Protein AF-A0A6L3X9A7-F1 (afdb_monomer)

Mean predicted aligned error: 2.59 Å

Radius of gyration: 12.4 Å; Cα contacts (8 Å, |Δi|>4): 55; chains: 1; bounding box: 28×22×32 Å

Secondary structure (DSSP, 8-state):
--GGGGSTT-EEEE------TT---EEEE---S-HHHHHHHHHHHGGGS-GGGHHHHHHHHHT--

Structure (mmCIF, N/CA/C/O backbone):
data_AF-A0A6L3X9A7-F1
#
_entry.id   AF-A0A6L3X9A7-F1
#
loop_
_atom_site.group_PDB
_atom_site.id
_atom_site.type_symbol
_atom_site.label_atom_id
_atom_site.label_alt_id
_atom_site.label_comp_id
_atom_site.label_asym_id
_atom_site.label_entity_id
_atom_site.label_seq_id
_atom_site.pdbx_PDB_ins_code
_atom_site.Cartn_x
_atom_site.Cartn_y
_atom_site.Cartn_z
_atom_site.occupancy
_atom_site.B_iso_or_equiv
_atom_site.auth_seq_id
_atom_site.auth_comp_id
_atom_site.auth_asym_id
_atom_site.auth_atom_id
_atom_site.pdbx_PDB_model_num
ATOM 1 N N . ASN A 1 1 ? 11.274 -11.924 -3.658 1.00 74.38 1 ASN A N 1
ATOM 2 C CA . ASN A 1 1 ? 10.428 -12.266 -2.495 1.00 74.38 1 ASN A CA 1
ATOM 3 C C . ASN A 1 1 ? 9.068 -11.604 -2.702 1.00 74.38 1 ASN A C 1
ATOM 5 O O . ASN A 1 1 ? 9.029 -10.385 -2.778 1.00 74.38 1 ASN A O 1
ATOM 9 N N . TYR A 1 2 ? 7.993 -12.382 -2.874 1.00 89.75 2 TYR A N 1
ATOM 10 C CA . TYR A 1 2 ? 6.622 -11.878 -3.086 1.00 89.75 2 TYR A CA 1
ATOM 11 C C . TYR A 1 2 ? 5.767 -11.936 -1.811 1.00 89.75 2 TYR A C 1
ATOM 13 O O . TYR A 1 2 ? 4.549 -11.829 -1.877 1.00 89.75 2 TYR A O 1
ATOM 21 N N . ASN A 1 3 ? 6.374 -12.128 -0.635 1.00 93.94 3 ASN A N 1
ATOM 22 C CA . ASN A 1 3 ? 5.624 -12.259 0.616 1.00 93.94 3 ASN A CA 1
ATOM 23 C C . ASN A 1 3 ? 4.789 -11.012 0.951 1.00 93.94 3 ASN A C 1
ATOM 25 O O . ASN A 1 3 ? 3.761 -11.154 1.600 1.00 93.94 3 ASN A O 1
ATOM 29 N N . TRP A 1 4 ? 5.163 -9.825 0.464 1.00 93.06 4 TRP A N 1
ATOM 30 C CA . TRP A 1 4 ? 4.363 -8.604 0.616 1.00 93.06 4 TRP A CA 1
ATOM 31 C C . TRP A 1 4 ? 2.995 -8.689 -0.084 1.00 93.06 4 TRP A C 1
ATOM 33 O O . TRP A 1 4 ? 2.051 -8.060 0.378 1.00 93.06 4 TRP A O 1
ATOM 43 N N . LEU A 1 5 ? 2.843 -9.517 -1.127 1.00 94.06 5 LEU A N 1
ATOM 44 C CA . LEU A 1 5 ? 1.546 -9.785 -1.772 1.00 94.06 5 LEU A CA 1
ATOM 45 C C . LEU A 1 5 ? 0.618 -10.665 -0.928 1.00 94.06 5 LEU A C 1
ATOM 47 O O . LEU A 1 5 ? -0.560 -10.784 -1.244 1.00 94.06 5 LEU A O 1
ATOM 51 N N . LYS A 1 6 ? 1.137 -11.317 0.119 1.00 94.56 6 LYS A N 1
ATOM 52 C CA . LYS A 1 6 ? 0.336 -12.180 0.999 1.00 94.56 6 LYS A CA 1
ATOM 53 C C . LYS A 1 6 ? -0.405 -11.391 2.078 1.00 94.56 6 LYS A C 1
ATOM 55 O O . LYS A 1 6 ? -1.238 -11.967 2.771 1.00 94.56 6 LYS A O 1
ATOM 60 N N . LEU A 1 7 ? -0.083 -10.109 2.258 1.00 95.00 7 LEU A N 1
ATOM 61 C CA . LEU A 1 7 ? -0.760 -9.257 3.227 1.00 95.00 7 LEU A CA 1
ATOM 62 C C . LEU A 1 7 ? -2.161 -8.906 2.701 1.00 95.00 7 LEU A C 1
ATOM 64 O O . LEU A 1 7 ? -2.276 -8.424 1.575 1.00 95.00 7 LEU A O 1
ATOM 68 N N . PRO A 1 8 ? -3.226 -9.118 3.492 1.00 94.06 8 PRO A N 1
ATOM 69 C CA . PRO A 1 8 ? -4.601 -9.101 2.988 1.00 94.06 8 PRO A CA 1
ATOM 70 C C . PRO A 1 8 ? -5.064 -7.729 2.490 1.00 94.06 8 PRO A C 1
ATOM 72 O O . PRO A 1 8 ? -5.940 -7.668 1.635 1.00 94.06 8 PRO A O 1
ATOM 75 N N . LEU A 1 9 ? -4.477 -6.639 2.997 1.00 97.00 9 LEU A N 1
ATOM 76 C CA . LEU A 1 9 ? -4.830 -5.278 2.579 1.00 97.00 9 LEU A CA 1
ATOM 77 C C . LEU A 1 9 ? -4.022 -4.780 1.376 1.00 97.00 9 LEU A C 1
ATOM 79 O O . LEU A 1 9 ? -4.229 -3.653 0.939 1.00 97.00 9 LEU A O 1
ATOM 83 N N . VAL A 1 10 ? -3.070 -5.562 0.860 1.00 97.06 10 VAL A N 1
ATOM 84 C CA . VAL A 1 10 ? -2.211 -5.119 -0.242 1.00 97.06 10 VAL A CA 1
ATOM 85 C C . VAL A 1 10 ? -2.914 -5.333 -1.576 1.00 97.06 10 VAL A C 1
ATOM 87 O O . VAL A 1 10 ? -3.055 -6.455 -2.058 1.00 97.06 10 VAL A O 1
ATOM 90 N N . HIS A 1 11 ? -3.274 -4.229 -2.226 1.00 97.56 11 HIS A N 1
ATOM 91 C CA . HIS A 1 11 ? -3.789 -4.222 -3.591 1.00 97.56 11 HIS A CA 1
ATOM 92 C C . HIS A 1 11 ? -2.713 -3.723 -4.560 1.00 97.56 11 HIS A C 1
ATOM 94 O O . HIS A 1 11 ? -2.359 -2.542 -4.565 1.00 97.56 11 HIS A O 1
ATOM 100 N N . LEU A 1 12 ? -2.180 -4.628 -5.385 1.00 97.06 12 LEU A N 1
ATOM 101 C CA . LEU A 1 12 ? -1.167 -4.307 -6.391 1.00 97.06 12 LEU A CA 1
ATOM 102 C C . LEU A 1 12 ? -1.796 -3.680 -7.640 1.00 97.06 12 LEU A C 1
ATOM 104 O O . LEU A 1 12 ? -2.636 -4.289 -8.297 1.00 97.06 12 LEU A O 1
ATOM 108 N N . HIS A 1 13 ? -1.271 -2.524 -8.041 1.00 97.56 13 HIS A N 1
ATOM 109 C CA . HIS A 1 13 ? -1.477 -1.940 -9.362 1.00 97.56 13 HIS A CA 1
ATOM 110 C C . HIS A 1 13 ? -0.144 -1.906 -10.113 1.00 97.56 13 HIS A C 1
ATOM 112 O O . HIS A 1 13 ? 0.697 -1.035 -9.880 1.00 97.56 13 HIS A O 1
ATOM 118 N N . TRP A 1 14 ? 0.061 -2.865 -11.015 1.00 97.12 14 TRP A N 1
ATOM 119 C CA . TRP A 1 14 ? 1.258 -2.949 -11.853 1.00 97.12 14 TRP A CA 1
ATOM 120 C C . TRP A 1 14 ? 1.024 -2.280 -13.209 1.00 97.12 14 TRP A C 1
ATOM 122 O O . TRP A 1 14 ? -0.019 -2.480 -13.824 1.00 97.12 14 TRP A O 1
ATOM 132 N N . TYR A 1 15 ? 1.981 -1.482 -13.687 1.00 97.06 15 TYR A N 1
ATOM 133 C CA . TYR A 1 15 ? 1.826 -0.721 -14.936 1.00 97.06 15 TYR A CA 1
ATOM 134 C C . TYR A 1 15 ? 2.312 -1.450 -16.187 1.00 97.06 15 TYR A C 1
ATOM 136 O O . TYR A 1 15 ? 2.280 -0.852 -17.259 1.00 97.06 15 TYR A O 1
ATOM 144 N N . ASP A 1 16 ? 2.825 -2.671 -16.041 1.00 96.06 16 ASP A N 1
ATOM 145 C CA . ASP A 1 16 ? 3.418 -3.450 -17.133 1.00 96.06 16 ASP A CA 1
ATOM 146 C C . ASP A 1 16 ? 4.498 -2.671 -17.914 1.00 96.06 16 ASP A C 1
ATOM 148 O O . ASP A 1 16 ? 4.555 -2.626 -19.140 1.00 96.06 16 ASP A O 1
ATOM 152 N N . LYS A 1 17 ? 5.356 -1.969 -17.163 1.00 96.94 17 LYS A N 1
ATOM 153 C CA . LYS A 1 17 ? 6.473 -1.177 -17.692 1.00 96.94 17 LYS A CA 1
ATOM 154 C C . LYS A 1 17 ? 7.792 -1.869 -17.393 1.00 96.94 17 LYS A C 1
ATOM 156 O O . LYS A 1 17 ? 7.991 -2.391 -16.300 1.00 96.94 17 LYS A O 1
ATOM 161 N N . GLU A 1 18 ? 8.737 -1.751 -18.321 1.00 96.38 18 GLU A N 1
ATOM 162 C CA . GLU A 1 18 ? 10.130 -2.131 -18.080 1.00 96.38 18 GLU A CA 1
ATOM 163 C C . GLU A 1 18 ? 10.697 -1.382 -16.862 1.00 96.38 18 GLU A C 1
ATOM 165 O O . GLU A 1 18 ? 10.604 -0.147 -16.776 1.00 96.38 18 GLU A O 1
ATOM 170 N N . VAL A 1 19 ? 11.296 -2.139 -15.941 1.00 96.06 19 VAL A N 1
ATOM 171 C CA . VAL A 1 19 ? 11.879 -1.634 -14.695 1.00 96.06 19 VAL A CA 1
ATOM 172 C C . VAL A 1 19 ? 13.192 -0.913 -14.988 1.00 96.06 19 VAL A C 1
ATOM 174 O O . VAL A 1 19 ? 14.136 -1.503 -15.502 1.00 96.06 19 VAL A O 1
ATOM 177 N N . ARG A 1 20 ? 13.255 0.377 -14.637 1.00 97.19 20 ARG A N 1
ATOM 178 C CA . ARG A 1 20 ? 14.449 1.229 -14.759 1.00 97.19 20 ARG A CA 1
ATOM 179 C C . ARG A 1 20 ? 14.607 2.089 -13.497 1.00 97.19 20 ARG A C 1
ATOM 181 O O . ARG A 1 20 ? 13.580 2.438 -12.905 1.00 97.19 20 ARG A O 1
ATOM 188 N N . PRO A 1 21 ? 15.835 2.474 -13.094 1.00 96.50 21 PRO A N 1
ATOM 189 C CA . PRO A 1 21 ? 16.051 3.331 -11.926 1.00 96.50 21 PRO A CA 1
ATOM 190 C C . PRO A 1 21 ? 15.205 4.613 -11.977 1.00 96.50 21 PRO A C 1
ATOM 192 O O . PRO A 1 21 ? 15.143 5.284 -13.006 1.00 96.50 21 PRO A O 1
ATOM 195 N N . GLY A 1 22 ? 14.507 4.928 -10.881 1.00 95.06 22 GLY A N 1
ATOM 196 C CA . GLY A 1 22 ? 13.642 6.111 -10.759 1.00 95.06 22 GLY A CA 1
ATOM 197 C C . GLY A 1 22 ? 12.312 6.060 -11.531 1.00 95.06 22 GLY A C 1
ATOM 198 O O . GLY A 1 22 ? 11.496 6.975 -11.407 1.00 95.06 22 GLY A O 1
ATOM 199 N N . ARG A 1 23 ? 12.040 5.009 -12.315 1.00 97.81 23 ARG A N 1
ATOM 200 C CA . ARG A 1 23 ? 10.796 4.890 -13.087 1.00 97.81 23 ARG A CA 1
ATOM 201 C C . ARG A 1 23 ? 9.658 4.351 -12.218 1.00 97.81 23 ARG A C 1
ATOM 203 O O . ARG A 1 23 ? 9.785 3.315 -11.577 1.00 97.81 23 ARG A O 1
ATOM 210 N N . LYS A 1 24 ? 8.491 5.000 -12.273 1.00 97.56 24 LYS A N 1
ATOM 211 C CA . LYS A 1 24 ? 7.257 4.477 -11.663 1.00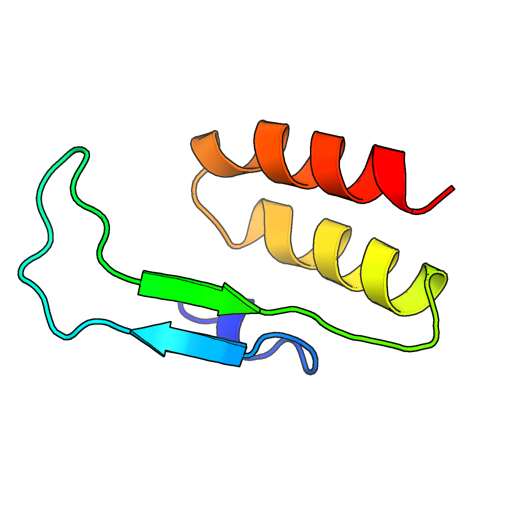 97.56 24 LYS A CA 1
ATOM 212 C C . LYS A 1 24 ? 6.762 3.246 -12.434 1.00 97.56 24 LYS A C 1
ATOM 214 O O . LYS A 1 24 ? 6.352 3.376 -13.591 1.00 97.56 24 LYS A O 1
ATOM 219 N N . VAL A 1 25 ? 6.776 2.083 -11.783 1.00 97.31 25 VAL A N 1
ATOM 220 C CA . VAL A 1 25 ? 6.387 0.773 -12.356 1.00 97.31 25 VAL A CA 1
ATOM 221 C C . VAL A 1 25 ? 5.075 0.216 -11.793 1.00 97.31 25 VAL A C 1
ATOM 223 O O . VAL A 1 25 ? 4.476 -0.671 -12.391 1.00 97.31 25 VAL A O 1
ATOM 226 N N . GLY A 1 26 ? 4.585 0.781 -10.693 1.00 97.44 26 GLY A N 1
ATOM 227 C CA . GLY A 1 26 ? 3.313 0.416 -10.085 1.00 97.44 26 GLY A CA 1
ATOM 228 C C . GLY A 1 26 ? 3.067 1.196 -8.799 1.00 97.44 26 GLY A C 1
ATOM 229 O O . GLY A 1 26 ? 3.796 2.147 -8.498 1.00 97.44 26 GLY A O 1
ATOM 230 N N . HIS A 1 27 ? 2.048 0.789 -8.053 1.00 97.62 27 HIS A N 1
ATOM 231 C CA . HIS A 1 27 ? 1.785 1.228 -6.685 1.00 97.62 27 HIS A CA 1
ATOM 232 C C . HIS A 1 27 ? 1.012 0.152 -5.912 1.00 97.62 27 HIS A C 1
ATOM 234 O O . HIS A 1 27 ? 0.444 -0.766 -6.508 1.00 97.62 27 HIS A O 1
ATOM 240 N N . LEU A 1 28 ? 1.006 0.278 -4.586 1.00 97.69 28 LEU A N 1
ATOM 241 C CA . LEU A 1 28 ? 0.199 -0.537 -3.685 1.00 97.69 28 LEU A CA 1
ATOM 242 C C . LEU A 1 28 ? -0.847 0.363 -3.036 1.00 97.69 28 LEU A C 1
ATOM 244 O O . LEU A 1 28 ? -0.495 1.426 -2.527 1.00 97.69 28 LEU A O 1
ATOM 248 N N . ASN A 1 29 ? -2.100 -0.075 -3.040 1.00 97.88 29 ASN A N 1
ATOM 249 C CA . ASN A 1 29 ? -3.155 0.538 -2.243 1.00 97.88 29 ASN A CA 1
ATOM 250 C C . ASN A 1 29 ? -3.411 -0.333 -1.014 1.00 97.88 29 ASN A C 1
ATOM 252 O O . ASN A 1 29 ? -3.496 -1.553 -1.134 1.00 97.88 29 ASN A O 1
ATOM 256 N N . LEU A 1 30 ? -3.515 0.304 0.152 1.00 97.50 30 LEU A N 1
ATOM 257 C CA . LEU A 1 30 ? -3.964 -0.307 1.397 1.00 97.50 30 LEU A CA 1
ATOM 258 C C . LEU A 1 30 ? -5.125 0.536 1.916 1.00 97.50 30 LEU A C 1
ATOM 260 O O . LEU A 1 30 ? -5.003 1.757 2.006 1.00 97.50 30 LEU A O 1
ATOM 264 N N . ASN A 1 31 ? -6.249 -0.103 2.217 1.00 96.56 31 ASN A N 1
ATOM 265 C CA . ASN A 1 31 ? -7.447 0.569 2.699 1.00 96.56 31 ASN A CA 1
ATOM 266 C C . ASN A 1 31 ? -8.134 -0.304 3.743 1.00 96.56 31 ASN A C 1
ATOM 268 O O . ASN A 1 31 ? -8.323 -1.498 3.519 1.00 96.56 31 ASN A O 1
ATOM 272 N N .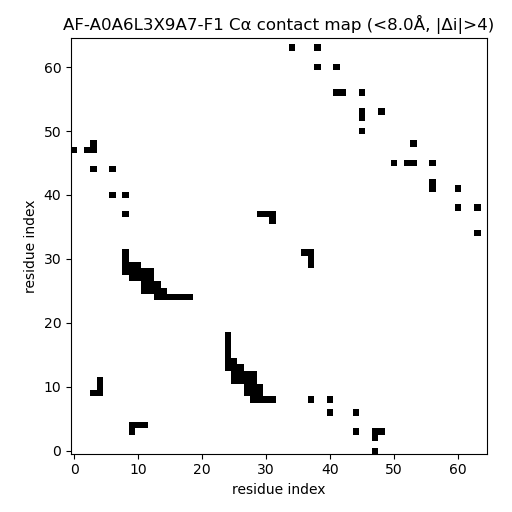 ASP A 1 32 ? -8.511 0.304 4.860 1.00 96.62 32 ASP A N 1
ATOM 273 C CA . ASP A 1 32 ? -9.259 -0.347 5.920 1.00 96.62 32 ASP A CA 1
ATOM 274 C C . ASP A 1 32 ? -10.011 0.695 6.755 1.00 96.62 32 ASP A C 1
ATOM 276 O O . ASP A 1 32 ? -9.539 1.819 6.919 1.00 96.62 32 ASP A O 1
ATOM 280 N N . THR A 1 33 ? -11.172 0.325 7.293 1.00 96.12 33 THR A N 1
ATOM 281 C CA . THR A 1 33 ? -11.893 1.143 8.281 1.00 96.12 33 THR A CA 1
ATOM 282 C C . THR A 1 33 ? -11.237 1.095 9.661 1.00 96.12 33 THR A C 1
ATOM 284 O O . THR A 1 33 ? -11.461 1.981 10.477 1.00 96.12 33 THR A O 1
ATOM 287 N N . ASP A 1 34 ? -10.464 0.043 9.931 1.00 96.75 34 ASP A N 1
ATOM 288 C CA . ASP A 1 34 ? -9.704 -0.170 11.156 1.00 96.75 34 ASP A CA 1
ATOM 289 C C . ASP A 1 34 ? -8.277 0.378 10.984 1.00 96.75 34 ASP A C 1
ATOM 291 O O . ASP A 1 34 ? -7.430 -0.203 10.294 1.00 96.75 34 ASP A O 1
ATOM 295 N N . THR A 1 35 ? -8.013 1.524 11.614 1.00 96.06 35 THR A N 1
ATOM 296 C CA . THR A 1 35 ? -6.714 2.206 11.557 1.00 96.06 35 THR A CA 1
ATOM 297 C C . THR A 1 35 ? -5.597 1.402 12.212 1.00 96.06 35 THR A C 1
ATOM 299 O O . THR A 1 35 ? -4.453 1.492 11.761 1.00 96.06 35 THR A O 1
ATOM 302 N N . ASP A 1 36 ? -5.905 0.582 13.220 1.00 96.12 36 ASP A N 1
ATOM 303 C CA . ASP A 1 36 ? -4.917 -0.265 13.889 1.00 96.12 36 ASP A CA 1
ATOM 304 C C . ASP A 1 36 ? -4.493 -1.405 12.962 1.00 96.12 36 ASP A C 1
ATOM 306 O O . ASP A 1 36 ? -3.298 -1.665 12.798 1.00 96.12 36 ASP A O 1
ATOM 310 N N . ARG A 1 37 ? -5.449 -2.025 12.258 1.00 96.69 37 ARG A N 1
ATOM 311 C CA . ARG A 1 37 ? -5.153 -3.046 11.241 1.00 96.69 37 ARG A CA 1
ATOM 312 C C . ARG A 1 37 ? -4.374 -2.476 10.055 1.00 96.69 37 ARG A C 1
ATOM 314 O O . ARG A 1 37 ? -3.458 -3.135 9.545 1.00 96.69 37 ARG A O 1
ATOM 321 N N . LEU A 1 38 ? -4.691 -1.250 9.635 1.00 97.25 38 LEU A N 1
ATOM 322 C CA . LEU A 1 38 ? -3.939 -0.548 8.595 1.00 97.25 38 LEU A CA 1
ATOM 323 C C . LEU A 1 38 ? -2.501 -0.255 9.053 1.00 97.25 38 LEU A C 1
ATOM 325 O O . LEU A 1 38 ? -1.554 -0.563 8.328 1.00 97.25 38 LEU A O 1
ATOM 329 N N . SER A 1 39 ? -2.330 0.259 10.274 1.00 96.94 39 SER A N 1
ATOM 330 C CA . SER A 1 39 ? -1.019 0.535 10.873 1.00 96.94 39 SER A CA 1
ATOM 331 C C . SER A 1 39 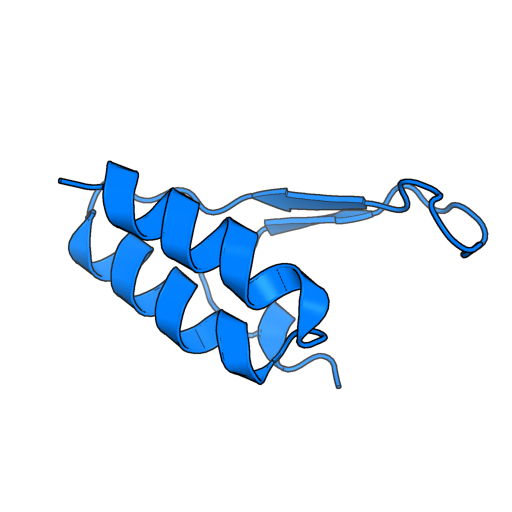? -0.172 -0.734 11.021 1.00 96.94 39 SER A C 1
ATOM 333 O O . SER A 1 39 ? 0.990 -0.740 10.613 1.00 96.94 39 SER A O 1
ATOM 335 N N . ALA A 1 40 ? -0.763 -1.834 11.500 1.00 96.94 40 ALA A N 1
ATOM 336 C CA . ALA A 1 40 ? -0.096 -3.128 11.638 1.00 96.94 40 ALA A CA 1
ATOM 337 C C . ALA A 1 40 ? 0.326 -3.716 10.281 1.00 96.94 40 ALA A C 1
ATOM 339 O O . ALA A 1 40 ? 1.400 -4.304 10.156 1.00 96.94 40 ALA A O 1
ATOM 340 N N . THR A 1 41 ? -0.483 -3.529 9.232 1.00 97.56 41 THR A N 1
ATOM 341 C CA . THR A 1 41 ? -0.115 -3.979 7.880 1.00 97.56 41 THR A CA 1
ATOM 342 C C . THR A 1 41 ? 1.026 -3.142 7.300 1.00 97.56 41 THR A C 1
ATOM 344 O O . THR A 1 41 ? 1.926 -3.695 6.664 1.00 97.56 41 THR A O 1
ATOM 347 N N . LEU A 1 42 ? 1.025 -1.827 7.547 1.00 97.31 42 LEU A N 1
ATOM 348 C CA . LEU A 1 42 ? 2.146 -0.954 7.195 1.00 97.31 42 LEU A CA 1
ATOM 349 C C . LEU A 1 42 ? 3.426 -1.356 7.941 1.00 97.31 42 LEU A C 1
ATOM 351 O O . LEU A 1 42 ? 4.488 -1.359 7.336 1.00 97.31 42 LEU A O 1
ATOM 355 N N . GLU A 1 43 ? 3.354 -1.771 9.205 1.00 96.88 43 GLU A N 1
ATOM 356 C CA . GLU A 1 43 ? 4.526 -2.271 9.936 1.00 96.88 43 GLU A CA 1
ATOM 357 C C . GLU A 1 43 ? 5.026 -3.605 9.356 1.00 96.88 43 GLU A C 1
ATOM 359 O O . GLU A 1 43 ? 6.216 -3.770 9.082 1.00 96.88 43 GLU A O 1
ATOM 364 N N . ALA A 1 44 ? 4.108 -4.536 9.081 1.00 96.81 44 ALA A N 1
ATOM 365 C CA . ALA A 1 44 ? 4.423 -5.859 8.548 1.00 96.81 44 ALA A CA 1
ATOM 366 C C . ALA A 1 44 ? 5.029 -5.827 7.133 1.00 96.81 44 ALA A C 1
ATOM 368 O O . ALA A 1 44 ? 5.798 -6.724 6.778 1.00 96.81 44 ALA A O 1
ATOM 369 N N . ILE A 1 45 ? 4.698 -4.821 6.311 1.00 96.44 45 ILE A N 1
ATOM 370 C CA . ILE A 1 45 ? 5.213 -4.716 4.938 1.00 96.44 45 ILE A CA 1
ATOM 371 C C . ILE A 1 45 ? 6.628 -4.117 4.868 1.00 96.44 45 ILE A C 1
ATOM 373 O O . ILE A 1 45 ? 7.353 -4.433 3.924 1.00 96.44 45 ILE A O 1
ATOM 377 N N . VAL A 1 46 ? 7.061 -3.321 5.859 1.00 96.50 46 VAL A N 1
ATOM 378 C CA . VAL A 1 46 ? 8.402 -2.690 5.889 1.00 96.50 46 VAL A CA 1
ATOM 379 C C . VAL A 1 46 ? 9.542 -3.688 5.639 1.00 96.50 46 VAL A C 1
ATOM 381 O O . VAL A 1 46 ? 10.309 -3.459 4.704 1.00 96.50 46 VAL A O 1
ATOM 384 N N . PRO A 1 47 ? 9.673 -4.809 6.379 1.00 96.12 47 PRO A N 1
ATOM 385 C CA . PRO A 1 47 ? 10.775 -5.751 6.164 1.00 96.12 47 PRO A CA 1
ATOM 386 C C . PRO A 1 47 ? 10.655 -6.562 4.861 1.00 96.12 47 PRO A C 1
ATOM 388 O O . PRO A 1 47 ? 11.562 -7.324 4.524 1.00 96.12 47 PRO A O 1
ATOM 391 N N . LEU A 1 48 ? 9.537 -6.450 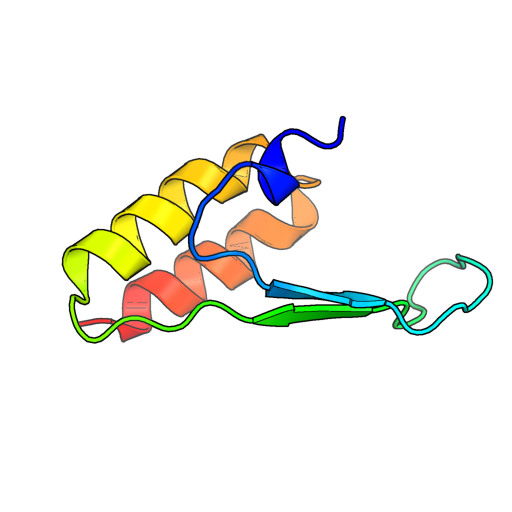4.135 1.00 95.81 48 LEU A N 1
ATOM 392 C CA . LEU A 1 48 ? 9.268 -7.191 2.898 1.00 95.81 48 LEU A CA 1
ATOM 393 C C . LEU A 1 48 ? 9.567 -6.374 1.633 1.00 95.81 48 LEU A C 1
ATOM 395 O O . LEU A 1 48 ? 9.529 -6.933 0.531 1.00 95.81 48 LEU A O 1
ATOM 399 N N . LEU A 1 49 ? 9.854 -5.081 1.789 1.00 95.00 49 LEU A N 1
ATOM 400 C CA . LEU A 1 49 ? 10.198 -4.149 0.721 1.00 95.00 49 LEU A CA 1
ATOM 401 C C . LEU A 1 49 ? 11.670 -3.717 0.828 1.00 95.00 49 LEU A C 1
ATOM 403 O O . LEU A 1 49 ? 12.291 -3.875 1.879 1.00 95.00 49 LEU A O 1
ATOM 407 N N . PRO A 1 50 ? 12.251 -3.172 -0.254 1.00 94.75 50 PRO A N 1
ATOM 408 C CA . PRO A 1 50 ? 13.567 -2.548 -0.187 1.00 94.75 50 PRO A CA 1
ATOM 409 C C . PRO A 1 50 ? 13.635 -1.438 0.886 1.00 94.75 50 PRO A C 1
ATOM 411 O O . PRO A 1 50 ? 12.642 -0.735 1.111 1.00 94.75 50 PRO A O 1
ATOM 414 N N . PRO A 1 51 ? 14.786 -1.262 1.560 1.00 95.88 51 PRO A N 1
ATOM 415 C CA . PRO A 1 51 ? 14.917 -0.376 2.721 1.00 95.88 51 PRO A CA 1
ATOM 416 C C . PRO A 1 51 ? 14.602 1.096 2.420 1.00 95.88 51 PRO A C 1
ATOM 418 O O . PRO A 1 51 ? 14.158 1.823 3.308 1.00 95.88 51 PRO A O 1
ATOM 421 N N . GLU A 1 52 ? 14.767 1.545 1.175 1.00 95.88 52 GLU A N 1
ATOM 422 C CA . GLU A 1 52 ? 14.444 2.904 0.737 1.00 95.88 52 GLU A CA 1
ATOM 423 C C . GLU A 1 52 ? 12.957 3.273 0.893 1.00 95.88 52 GLU A C 1
ATOM 425 O O . GLU A 1 52 ? 12.628 4.457 0.962 1.00 95.88 52 GLU A O 1
ATOM 430 N N . TYR A 1 53 ? 12.056 2.290 1.001 1.00 96.31 53 TYR A N 1
ATOM 431 C CA . TYR A 1 53 ? 10.623 2.528 1.203 1.00 96.31 53 TYR A CA 1
ATOM 432 C C . TYR A 1 53 ? 10.239 2.752 2.672 1.00 96.31 53 TYR A C 1
ATOM 434 O O . TYR A 1 53 ? 9.167 3.298 2.942 1.00 96.31 53 TYR A O 1
ATOM 442 N N . ALA A 1 54 ? 11.095 2.370 3.627 1.00 97.12 54 ALA A N 1
ATOM 443 C CA . ALA A 1 54 ? 10.761 2.383 5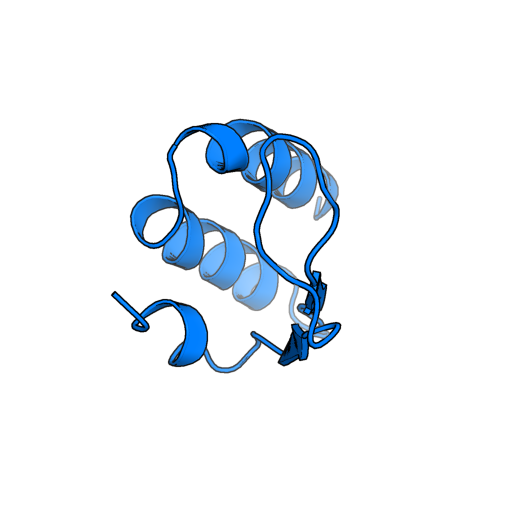.051 1.00 97.12 54 ALA A CA 1
ATOM 444 C C . ALA A 1 54 ? 10.387 3.786 5.558 1.00 97.12 54 ALA A C 1
ATOM 446 O O . ALA A 1 54 ? 9.405 3.939 6.281 1.00 97.12 54 ALA A O 1
ATOM 447 N N . SER A 1 55 ? 11.112 4.828 5.137 1.00 97.62 55 SER A N 1
ATOM 448 C CA . SER A 1 55 ? 10.856 6.209 5.575 1.00 97.62 55 SER A CA 1
ATOM 449 C C . SER A 1 55 ? 9.477 6.722 5.144 1.00 97.62 55 SER A C 1
ATOM 451 O O . SER A 1 55 ? 8.780 7.360 5.935 1.00 97.62 55 SER A O 1
ATOM 453 N N . GLY A 1 56 ? 9.049 6.403 3.918 1.00 97.56 56 GLY A N 1
ATOM 454 C CA . GLY A 1 56 ? 7.724 6.762 3.409 1.00 97.56 56 GLY A CA 1
ATOM 455 C C . GLY A 1 56 ? 6.596 6.034 4.142 1.00 97.56 56 GLY A C 1
ATOM 456 O O . GLY A 1 56 ? 5.552 6.627 4.408 1.00 97.56 56 GLY A O 1
ATOM 457 N N . ILE A 1 57 ? 6.821 4.775 4.523 1.00 97.12 57 ILE A N 1
ATOM 458 C CA . ILE A 1 57 ? 5.847 3.969 5.268 1.00 97.12 57 ILE A CA 1
ATOM 459 C C . ILE A 1 57 ? 5.714 4.466 6.713 1.00 97.12 57 ILE A C 1
ATOM 461 O O . ILE A 1 57 ? 4.596 4.677 7.178 1.00 97.12 57 ILE A O 1
ATOM 465 N N . VAL A 1 58 ? 6.831 4.750 7.390 1.00 96.44 58 VAL A N 1
ATOM 466 C CA . VAL A 1 58 ? 6.835 5.343 8.741 1.00 96.44 58 VAL A CA 1
ATOM 467 C C . VAL A 1 58 ? 6.114 6.692 8.745 1.00 96.44 58 VAL A C 1
ATOM 469 O O . VAL A 1 58 ? 5.316 6.982 9.640 1.00 96.44 58 VAL A O 1
ATOM 472 N N . TRP A 1 59 ? 6.342 7.512 7.715 1.00 97.62 59 TRP A N 1
ATOM 473 C CA . TRP A 1 59 ? 5.593 8.750 7.537 1.00 97.62 59 TRP A CA 1
ATOM 474 C C . TRP A 1 59 ? 4.089 8.485 7.387 1.00 97.62 59 TRP A C 1
ATOM 476 O O . TRP A 1 59 ? 3.306 9.140 8.074 1.00 97.62 59 TRP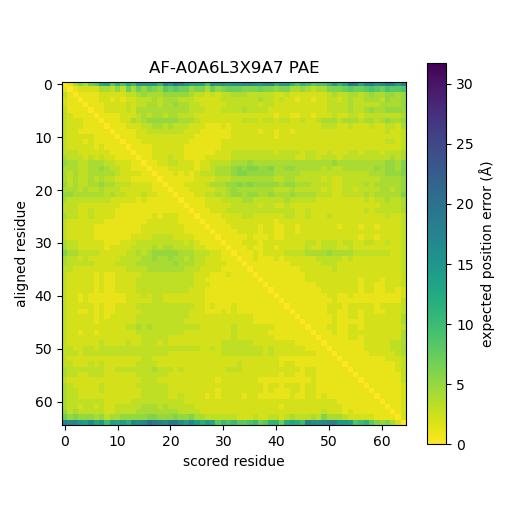 A O 1
ATOM 486 N N . ALA A 1 60 ? 3.674 7.518 6.562 1.00 97.00 60 ALA A N 1
ATOM 487 C CA . ALA A 1 60 ? 2.261 7.184 6.377 1.00 97.00 60 ALA A CA 1
ATOM 488 C C . ALA A 1 60 ? 1.605 6.712 7.688 1.00 97.00 60 ALA A C 1
ATOM 490 O O . ALA A 1 60 ? 0.541 7.210 8.046 1.00 97.00 60 ALA A O 1
ATOM 491 N N . GLN A 1 61 ? 2.274 5.844 8.455 1.00 95.38 61 GLN A N 1
ATOM 492 C CA . GLN A 1 61 ? 1.805 5.399 9.774 1.00 95.38 61 GLN A CA 1
ATOM 493 C C . GLN A 1 61 ? 1.625 6.570 10.747 1.00 95.38 61 GLN A C 1
ATOM 495 O O . GLN A 1 61 ? 0.642 6.622 11.482 1.00 95.38 61 GLN A O 1
ATOM 500 N N . SER A 1 62 ? 2.527 7.560 10.721 1.00 96.12 62 SER A N 1
ATOM 501 C CA . SER A 1 62 ? 2.418 8.753 11.576 1.00 96.12 62 SER A CA 1
ATOM 502 C C . SER A 1 62 ? 1.165 9.603 11.312 1.00 96.12 62 SER A C 1
ATOM 504 O O . SER A 1 62 ? 0.820 10.435 12.149 1.00 96.12 62 SER A O 1
ATOM 506 N N . LYS A 1 63 ? 0.496 9.411 10.164 1.00 96.62 63 LYS A N 1
ATOM 507 C CA . LYS A 1 63 ? -0.731 10.119 9.763 1.00 96.62 63 LYS A CA 1
ATOM 508 C C . LYS A 1 63 ? -2.022 9.377 10.105 1.00 96.62 63 LYS A C 1
ATOM 510 O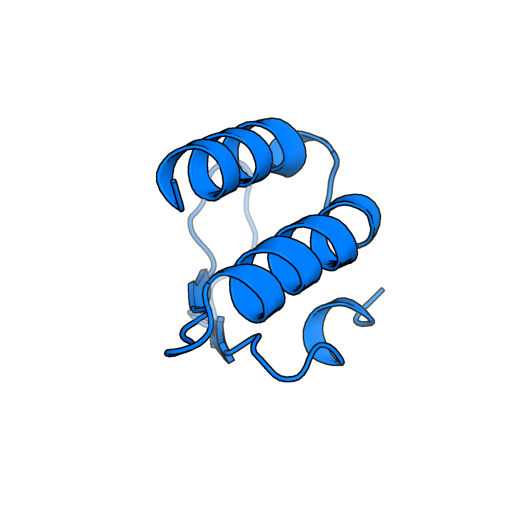 O . LYS A 1 63 ? -3.086 9.931 9.865 1.00 96.62 63 LYS A O 1
ATOM 515 N N . LEU A 1 64 ? -1.938 8.166 10.656 1.00 91.69 64 LEU A N 1
ATOM 516 C CA . LEU A 1 64 ? -3.107 7.384 11.080 1.00 91.69 64 LEU A CA 1
ATOM 517 C C . LEU A 1 64 ? -3.623 7.759 12.483 1.00 91.69 64 LEU A C 1
ATOM 519 O O . LEU A 1 64 ? -4.539 7.109 12.976 1.00 91.69 64 LEU A O 1
ATOM 523 N N . LYS A 1 65 ? -3.022 8.770 13.122 1.00 69.62 65 LYS A N 1
ATOM 524 C CA . LYS A 1 65 ? -3.406 9.295 14.438 1.00 69.62 65 LYS A CA 1
ATOM 525 C C . LYS A 1 65 ? -4.405 10.437 14.327 1.00 69.62 65 LYS A C 1
ATOM 527 O O . LYS A 1 65 ? -4.207 11.284 13.427 1.00 69.62 65 LYS A O 1
#

InterPro domains:
  IPR011054 Rudiment single hybrid motif [SSF51246] (3-64)
  IPR040686 Phosphoribosylaminoimidazole carboxylase, C-terminal domain [PF17769] (3-39)

Sequence (65 aa):
NYNWLKLPLVHLHWYDKEVRPGRKVGHLNLNDTDTDRLSATLEAIVPLLPPEYASGIVWAQSKLK

Nearest PDB structures (foldseek):
  1b6s-assembly1_A  TM=9.671E-01  e=4.769E-09  Escherichia coli
  3etj-assembly1_B  TM=9.744E-01  e=1.555E-08  Escherichia coli K-12
  1b6s-assembly2_D  TM=9.701E-01  e=2.305E-08  Escherichia coli
  1b6s-assembly1_B  TM=9.663E-01  e=4.747E-08  Escherichia coli
  3etj-assembly1_A  TM=9.630E-01  e=6.172E-08  Escherichia coli K-12

pLDDT: mean 95.56, std 4.46, range [69.62, 97.88]

Organism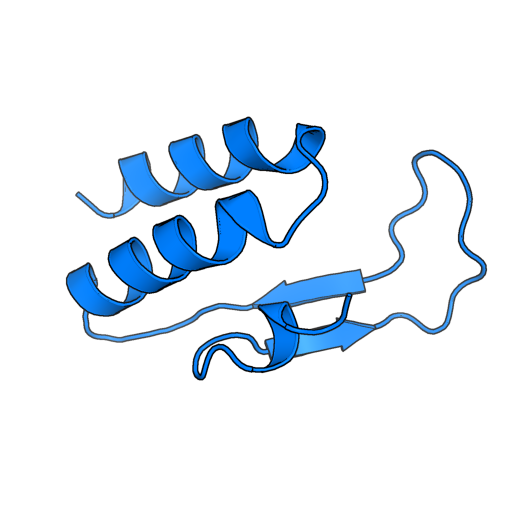: NCBI:txid158836

Foldseek 3Di:
DCVLVVLPQWDWAAPPDDDDPPDDGTDTDGDDPDLVSSLVNLVVCCVVDDVVCNVVSVVVNVVSD

Solvent-accessible surface area (backbone atoms only — not comparable to full-atom values): 4177 Å² total; per-residue (Å²): 128,68,69,51,67,70,43,90,51,52,42,81,46,75,64,88,53,87,88,51,93,93,57,90,44,58,52,75,48,72,78,66,95,47,56,66,6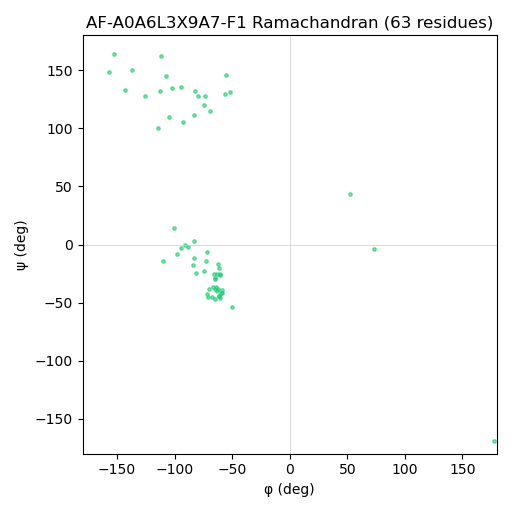2,46,43,52,50,52,59,66,39,42,87,52,48,67,76,86,52,40,65,62,46,54,53,55,52,69,65,69,113